Protein AF-A6HDJ1-F1 (afdb_monomer_lite)

Sequence (153 aa):
MDGLVAQCSARLLQQEKEIKSLTAEIDRLKNCSYLEASPSLEQLREENLKLKYRLNILRRSLQAERKRPTKNMININSRLQELFGCAIKAAYPDLENPPLVVTPSQQPKFGDYQCNSAMGISQVMYRFLRLALDSRTFTIPPTNINNSVFWCL

Radius of gyration: 33.87 Å; chains: 1; bounding box: 75×23×98 Å

Structure (mmCIF, N/CA/C/O backbone):
data_AF-A6HDJ1-F1
#
_entry.id   AF-A6HDJ1-F1
#
loop_
_atom_site.group_PDB
_atom_site.id
_atom_site.type_symbol
_atom_site.label_atom_id
_atom_site.label_alt_id
_atom_site.label_comp_id
_atom_site.label_asym_id
_atom_site.label_entity_id
_atom_site.label_seq_id
_atom_site.pdbx_PDB_ins_code
_atom_site.Cartn_x
_atom_site.Cartn_y
_atom_site.Cartn_z
_atom_site.occupancy
_atom_site.B_iso_or_equiv
_atom_site.auth_seq_id
_atom_site.auth_comp_id
_atom_site.auth_asym_id
_atom_site.auth_atom_id
_atom_site.pdbx_PDB_model_num
ATOM 1 N N . MET A 1 1 ? 42.632 -13.813 -71.141 1.00 57.66 1 MET A N 1
ATOM 2 C CA . MET A 1 1 ? 43.068 -13.539 -69.754 1.00 57.66 1 MET A CA 1
ATOM 3 C C . MET A 1 1 ? 42.475 -12.223 -69.246 1.00 57.66 1 MET A C 1
ATOM 5 O O . MET A 1 1 ? 41.905 -12.225 -68.165 1.00 57.66 1 MET A O 1
ATOM 9 N N . ASP A 1 2 ? 42.492 -11.145 -70.034 1.00 65.94 2 ASP A N 1
ATOM 10 C CA . ASP A 1 2 ? 42.146 -9.787 -69.560 1.00 65.94 2 ASP A CA 1
ATOM 11 C C . ASP A 1 2 ? 40.671 -9.558 -69.175 1.00 65.94 2 ASP A C 1
ATOM 13 O O . ASP A 1 2 ? 40.381 -8.832 -68.226 1.00 65.94 2 ASP A O 1
ATOM 17 N N . GLY A 1 3 ? 39.721 -10.228 -69.837 1.00 74.50 3 GLY A N 1
ATOM 18 C CA . GLY A 1 3 ? 38.289 -10.087 -69.522 1.00 74.50 3 GLY A CA 1
ATOM 19 C C . GLY A 1 3 ? 37.882 -10.649 -68.150 1.00 74.50 3 GLY A C 1
ATOM 20 O O . GLY A 1 3 ? 37.033 -10.076 -67.472 1.00 74.50 3 GLY A O 1
ATOM 21 N N . LEU A 1 4 ? 38.527 -11.734 -67.704 1.00 78.50 4 LEU A N 1
ATOM 22 C CA . LEU A 1 4 ? 38.286 -12.335 -66.383 1.00 78.50 4 LEU A CA 1
ATOM 23 C C . LEU A 1 4 ? 38.824 -11.446 -65.256 1.00 78.50 4 LEU A C 1
ATOM 25 O O . LEU A 1 4 ? 38.188 -11.315 -64.211 1.00 78.50 4 LEU A O 1
ATOM 29 N N . VAL A 1 5 ? 39.968 -10.796 -65.485 1.00 82.81 5 VAL A N 1
ATOM 30 C CA . VAL A 1 5 ? 40.573 -9.857 -64.531 1.00 82.81 5 VAL A CA 1
ATOM 31 C C . VAL A 1 5 ? 39.685 -8.622 -64.356 1.00 82.81 5 VAL A C 1
ATOM 33 O O . VAL A 1 5 ? 39.435 -8.212 -63.224 1.00 82.81 5 VAL A O 1
ATOM 36 N N . ALA A 1 6 ? 39.132 -8.086 -65.449 1.00 82.12 6 ALA A N 1
ATOM 37 C CA . ALA A 1 6 ? 38.199 -6.958 -65.412 1.00 82.12 6 ALA A CA 1
ATOM 38 C C . ALA A 1 6 ? 36.865 -7.297 -64.715 1.00 82.12 6 ALA A C 1
ATOM 40 O O . ALA A 1 6 ? 36.308 -6.480 -63.984 1.00 82.12 6 ALA A O 1
ATOM 41 N N . GLN A 1 7 ? 36.350 -8.516 -64.898 1.00 86.94 7 GLN A N 1
ATOM 42 C CA . GLN A 1 7 ? 35.129 -8.956 -64.219 1.00 86.94 7 GLN A CA 1
ATOM 43 C C . GLN A 1 7 ? 35.355 -9.173 -62.713 1.00 86.94 7 GLN A C 1
ATOM 45 O O . GLN A 1 7 ? 34.513 -8.794 -61.895 1.00 86.94 7 GLN A O 1
ATOM 50 N N . CYS A 1 8 ? 36.502 -9.745 -62.334 1.00 87.19 8 CYS A N 1
ATOM 51 C CA . CYS A 1 8 ? 36.891 -9.896 -60.933 1.00 87.19 8 CYS A CA 1
ATOM 52 C C . CYS A 1 8 ? 37.074 -8.542 -60.237 1.00 87.19 8 CYS A C 1
ATOM 54 O O . CYS A 1 8 ? 36.588 -8.379 -59.119 1.00 87.19 8 CYS A O 1
ATOM 56 N N . SER A 1 9 ? 37.712 -7.563 -60.887 1.00 88.75 9 SER A N 1
ATOM 57 C CA . SER A 1 9 ? 37.899 -6.227 -60.307 1.00 88.75 9 SER A CA 1
ATOM 58 C C . SER A 1 9 ? 36.576 -5.476 -60.141 1.00 88.75 9 SER A C 1
ATOM 60 O O . SER A 1 9 ? 36.339 -4.889 -59.088 1.00 88.75 9 SER A O 1
ATOM 62 N N . ALA A 1 10 ? 35.664 -5.568 -61.115 1.00 89.75 10 ALA A N 1
ATOM 63 C CA . ALA A 1 10 ? 34.331 -4.976 -61.008 1.00 89.75 10 ALA A CA 1
ATOM 64 C C . ALA A 1 10 ? 33.520 -5.573 -59.844 1.00 89.75 10 ALA A C 1
ATOM 66 O O . ALA A 1 10 ? 32.862 -4.844 -59.100 1.00 89.75 10 ALA A O 1
ATOM 67 N N . ARG A 1 11 ? 33.599 -6.897 -59.645 1.00 93.06 11 ARG A N 1
ATOM 68 C CA . ARG A 1 11 ? 32.919 -7.573 -58.532 1.00 93.06 11 ARG A CA 1
ATOM 69 C C . ARG A 1 11 ? 33.503 -7.176 -57.175 1.00 93.06 11 ARG A C 1
ATOM 71 O O . ARG A 1 11 ? 32.735 -6.948 -56.247 1.00 93.06 11 ARG A O 1
ATOM 78 N N . LEU A 1 12 ? 34.828 -7.049 -57.075 1.00 93.44 12 LEU A N 1
ATOM 79 C CA . LEU A 1 12 ? 35.500 -6.594 -55.853 1.00 93.44 12 LEU A CA 1
ATOM 80 C C . LEU A 1 12 ? 35.106 -5.158 -55.488 1.00 93.44 12 LEU A C 1
ATOM 82 O O . LEU A 1 12 ? 34.726 -4.908 -54.349 1.00 93.44 12 LEU A O 1
ATOM 86 N N . LEU A 1 13 ? 35.093 -4.241 -56.459 1.00 93.81 13 LEU A N 1
ATOM 87 C CA . LEU A 1 13 ? 34.673 -2.852 -56.232 1.00 93.81 13 LEU A CA 1
ATOM 88 C C . LEU A 1 13 ? 33.218 -2.753 -55.752 1.00 93.81 13 LEU A C 1
ATOM 90 O O . LEU A 1 13 ? 32.895 -1.949 -54.875 1.00 93.81 13 LEU A O 1
ATOM 94 N N . GLN A 1 14 ? 32.333 -3.584 -56.305 1.00 94.12 14 GLN A N 1
ATOM 95 C CA . GLN A 1 14 ? 30.942 -3.644 -55.863 1.00 94.12 14 GLN A CA 1
ATOM 96 C C . GLN A 1 14 ? 30.832 -4.156 -54.420 1.00 94.12 14 GLN A C 1
ATOM 98 O O . GLN A 1 14 ? 30.097 -3.577 -53.620 1.00 94.12 14 GLN A O 1
ATOM 103 N N . GLN A 1 15 ? 31.595 -5.196 -54.075 1.00 94.94 15 GLN A N 1
ATOM 104 C CA . GLN A 1 15 ? 31.632 -5.750 -52.721 1.00 94.94 15 GLN A CA 1
ATOM 105 C C . GLN A 1 15 ? 32.200 -4.752 -51.706 1.00 94.94 15 GLN A C 1
ATOM 107 O O . GLN A 1 15 ? 31.636 -4.605 -50.627 1.00 94.94 15 GLN A O 1
ATOM 112 N N . GLU A 1 16 ? 33.251 -4.002 -52.042 1.00 95.56 16 GLU A N 1
ATOM 113 C CA . GLU A 1 16 ? 33.786 -2.947 -51.169 1.00 95.56 16 GLU A CA 1
ATOM 114 C C . GLU A 1 16 ? 32.752 -1.851 -50.896 1.00 95.56 16 GLU A C 1
ATOM 116 O O . GLU A 1 16 ? 32.609 -1.382 -49.763 1.00 95.56 16 GLU A O 1
ATOM 121 N N . LYS A 1 17 ? 31.986 -1.462 -51.920 1.00 95.75 17 LYS A N 1
ATOM 122 C CA . LYS A 1 17 ? 30.907 -0.481 -51.773 1.00 95.75 17 LYS A CA 1
ATOM 123 C C . LYS A 1 17 ? 29.792 -1.000 -50.866 1.00 95.75 17 LYS A C 1
ATOM 125 O O . LYS A 1 17 ? 29.286 -0.249 -50.032 1.00 95.75 17 LYS A O 1
ATOM 130 N N . GLU A 1 18 ? 29.424 -2.266 -51.014 1.00 95.69 18 GLU A N 1
ATOM 131 C CA . GLU A 1 18 ? 28.396 -2.914 -50.203 1.00 95.69 18 GLU A CA 1
ATOM 132 C C . GLU A 1 18 ? 28.846 -3.070 -48.747 1.00 95.69 18 GLU A C 1
ATOM 134 O O . GLU A 1 18 ? 28.122 -2.659 -47.844 1.00 95.69 18 GLU A O 1
ATOM 139 N N . ILE A 1 19 ? 30.082 -3.518 -48.507 1.00 96.31 19 ILE A N 1
ATOM 140 C CA . ILE A 1 19 ? 30.690 -3.578 -47.168 1.00 96.31 19 ILE A CA 1
ATOM 141 C C . ILE A 1 19 ? 30.704 -2.194 -46.521 1.00 96.31 19 ILE A C 1
ATOM 143 O O . ILE A 1 19 ? 30.347 -2.054 -45.349 1.00 96.31 19 ILE A O 1
ATOM 147 N N . LYS A 1 20 ? 31.066 -1.152 -47.275 1.00 96.69 20 LYS A N 1
ATOM 148 C CA . LYS A 1 20 ? 31.073 0.223 -46.770 1.00 96.69 20 LYS A CA 1
ATOM 149 C C . LYS A 1 20 ? 29.665 0.704 -46.413 1.00 96.69 20 LYS A C 1
ATOM 151 O O . LYS A 1 20 ? 29.492 1.355 -45.385 1.00 96.69 20 LYS A O 1
ATOM 156 N N . SER A 1 21 ? 28.664 0.366 -47.226 1.00 96.31 21 SER A N 1
ATOM 157 C CA . SER A 1 21 ? 27.263 0.706 -46.959 1.00 96.31 21 SER A CA 1
ATOM 158 C C . SER A 1 21 ? 26.718 -0.032 -45.737 1.00 96.31 21 SER A C 1
ATOM 160 O O . SER A 1 21 ? 26.096 0.586 -44.880 1.00 96.31 21 SER A O 1
ATOM 162 N N . LEU A 1 22 ? 26.975 -1.338 -45.63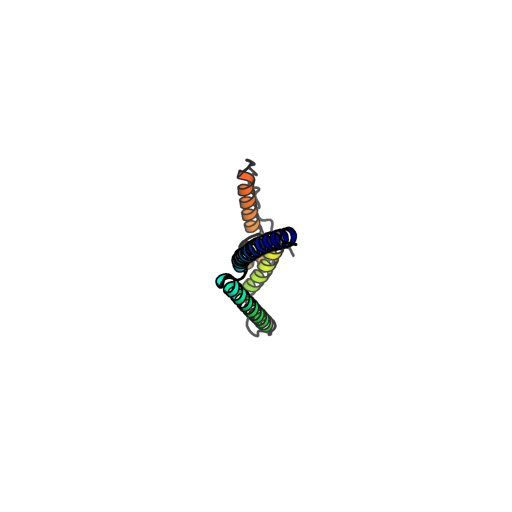8 1.00 95.00 22 LEU A N 1
ATOM 163 C CA . LEU A 1 22 ? 26.517 -2.175 -44.531 1.00 95.00 22 LEU A CA 1
ATOM 164 C C . LEU A 1 22 ? 27.177 -1.769 -43.214 1.00 95.00 22 LEU A C 1
ATOM 166 O O . LEU A 1 22 ? 26.490 -1.640 -42.207 1.00 95.00 22 LEU A O 1
ATOM 170 N N . THR A 1 23 ? 28.482 -1.488 -43.226 1.00 94.62 23 THR A N 1
ATOM 171 C CA . THR A 1 23 ? 29.194 -0.970 -42.046 1.00 94.62 23 THR A CA 1
ATOM 172 C C . THR A 1 23 ? 28.586 0.354 -41.582 1.00 94.62 23 THR A C 1
ATOM 174 O O . THR A 1 23 ? 28.275 0.509 -40.404 1.00 94.62 23 THR A O 1
ATOM 177 N N . ALA A 1 24 ? 28.322 1.279 -42.512 1.00 91.50 24 ALA A N 1
ATOM 178 C CA . ALA A 1 24 ? 27.708 2.563 -42.181 1.00 91.50 24 ALA A CA 1
ATOM 179 C C . ALA A 1 24 ? 26.279 2.424 -41.629 1.00 91.50 24 ALA A C 1
ATOM 181 O O . ALA A 1 24 ? 25.864 3.242 -40.810 1.00 91.50 24 ALA A O 1
ATOM 182 N N . GLU A 1 25 ? 25.518 1.424 -42.074 1.00 89.81 25 GLU A N 1
ATOM 183 C CA . GLU A 1 25 ? 24.169 1.161 -41.567 1.00 89.81 25 GLU A CA 1
ATOM 184 C C . GLU A 1 25 ? 24.199 0.511 -40.179 1.00 89.81 25 GLU A C 1
ATOM 186 O O . GLU A 1 25 ? 23.457 0.919 -39.289 1.00 89.81 25 GLU A O 1
ATOM 191 N N . ILE A 1 26 ? 25.118 -0.433 -39.950 1.00 88.19 26 ILE A N 1
ATOM 192 C CA . ILE A 1 26 ? 25.351 -1.029 -38.629 1.00 88.19 26 ILE A CA 1
ATOM 193 C C . ILE A 1 26 ? 25.716 0.056 -37.613 1.00 88.19 26 ILE A C 1
ATOM 195 O O . ILE A 1 26 ? 25.156 0.066 -36.518 1.00 88.19 26 ILE A O 1
ATOM 199 N N . ASP A 1 27 ? 26.590 0.998 -37.971 1.00 86.19 27 ASP A N 1
ATOM 200 C CA . ASP A 1 27 ? 26.966 2.099 -37.080 1.00 86.19 27 ASP A CA 1
ATOM 201 C C . ASP A 1 27 ? 25.768 3.004 -36.746 1.00 86.19 27 ASP A C 1
ATOM 203 O O . ASP A 1 27 ? 25.574 3.380 -35.587 1.00 86.19 27 ASP A O 1
ATOM 207 N N . ARG A 1 28 ? 24.903 3.310 -37.724 1.00 84.62 28 ARG A N 1
ATOM 208 C CA . ARG A 1 28 ? 23.664 4.077 -37.487 1.00 84.62 28 ARG A CA 1
ATOM 209 C C . ARG A 1 28 ? 22.701 3.338 -36.561 1.00 84.62 28 ARG A C 1
ATOM 211 O O . ARG A 1 28 ? 22.203 3.929 -35.603 1.00 84.62 28 ARG A O 1
ATOM 218 N N . LEU A 1 29 ? 22.458 2.054 -36.819 1.00 82.31 29 LEU A N 1
ATOM 219 C CA . LEU A 1 29 ? 21.541 1.225 -36.033 1.00 82.31 29 LEU A CA 1
ATOM 220 C C . LEU A 1 29 ? 22.054 1.008 -34.607 1.00 82.31 29 LEU A C 1
ATOM 222 O O . LEU A 1 29 ? 21.290 1.130 -33.648 1.00 82.31 29 LEU A O 1
ATOM 226 N N . LYS A 1 30 ? 23.359 0.771 -34.446 1.00 80.75 30 LYS A N 1
ATOM 227 C CA . LYS A 1 30 ? 24.013 0.635 -33.141 1.00 80.75 30 LYS A CA 1
ATOM 228 C C . LYS A 1 30 ? 23.870 1.912 -32.312 1.00 80.75 30 LYS A C 1
ATOM 230 O O . LYS A 1 30 ? 23.527 1.833 -31.134 1.00 80.75 30 LYS A O 1
ATOM 235 N N . ASN A 1 31 ? 24.016 3.081 -32.933 1.00 71.19 31 ASN A N 1
ATOM 236 C CA . ASN A 1 31 ? 23.794 4.364 -32.263 1.00 71.19 31 ASN A CA 1
ATOM 237 C C . ASN A 1 31 ? 22.316 4.607 -31.906 1.00 71.19 31 ASN A C 1
ATOM 239 O O . ASN A 1 31 ? 22.030 5.207 -30.875 1.00 71.19 31 ASN A O 1
ATOM 243 N N . CYS A 1 32 ? 21.367 4.103 -32.699 1.00 62.91 32 CYS A N 1
ATOM 244 C CA . CYS A 1 32 ? 19.937 4.187 -32.386 1.00 62.91 32 CYS A CA 1
ATOM 245 C C . CYS A 1 32 ? 19.546 3.265 -31.210 1.00 62.91 32 CYS A C 1
ATOM 247 O O . CYS A 1 32 ? 18.767 3.652 -30.341 1.00 62.91 32 CYS A O 1
ATOM 249 N N . SER A 1 33 ? 20.162 2.081 -31.114 1.00 59.88 33 SER A N 1
ATOM 250 C CA . SER A 1 33 ? 19.977 1.150 -29.986 1.00 59.88 33 SER A CA 1
ATOM 251 C C . SER A 1 33 ? 20.543 1.663 -28.648 1.00 59.88 33 SER A C 1
ATOM 253 O O . SER A 1 33 ? 20.121 1.217 -27.583 1.00 59.88 33 SER A O 1
ATOM 255 N N . TYR A 1 34 ? 21.437 2.661 -28.676 1.00 55.94 34 TYR A N 1
ATOM 256 C CA . TYR A 1 34 ? 22.006 3.292 -27.477 1.00 55.94 34 TYR A CA 1
ATOM 257 C C . TYR A 1 34 ? 20.985 4.127 -26.675 1.00 55.94 34 TYR A C 1
ATOM 259 O O . TYR A 1 34 ? 21.263 4.527 -25.546 1.00 55.94 34 TYR A O 1
ATOM 267 N N . LEU A 1 35 ? 19.766 4.338 -27.186 1.00 55.03 35 LEU A N 1
ATOM 268 C CA . LEU A 1 35 ? 18.676 4.953 -26.416 1.00 55.03 35 LEU A CA 1
ATOM 269 C C . LEU A 1 35 ? 18.328 4.165 -25.131 1.00 55.03 35 LEU A C 1
ATOM 271 O O . LEU A 1 35 ? 17.924 4.779 -24.141 1.00 55.03 35 LEU A O 1
ATOM 275 N N . GLU A 1 36 ? 18.576 2.847 -25.081 1.00 54.78 36 GLU A N 1
ATOM 276 C CA . GLU A 1 36 ? 18.435 2.026 -23.859 1.00 54.78 36 GLU A CA 1
ATOM 277 C C . GLU A 1 36 ? 19.589 2.178 -22.847 1.00 54.78 36 GLU A C 1
ATOM 279 O O . GLU A 1 36 ? 19.482 1.721 -21.704 1.00 54.78 36 GLU A O 1
ATOM 284 N N . ALA A 1 37 ? 20.676 2.837 -23.247 1.00 56.56 37 ALA A N 1
ATOM 285 C CA . ALA A 1 37 ? 21.854 3.127 -22.433 1.00 56.56 37 ALA A CA 1
ATOM 286 C C . ALA A 1 37 ? 22.107 4.639 -22.330 1.00 56.56 37 ALA A C 1
ATOM 288 O O . ALA A 1 37 ? 23.234 5.074 -22.097 1.00 56.56 37 ALA A O 1
ATOM 289 N N . SER A 1 38 ? 21.063 5.463 -22.502 1.00 66.50 38 SER A N 1
ATOM 290 C CA . SER A 1 38 ? 21.196 6.886 -22.202 1.00 66.50 38 SER A CA 1
ATOM 291 C C . SER A 1 38 ? 21.604 7.044 -20.726 1.00 66.50 38 SER A C 1
ATOM 293 O O . SER A 1 38 ? 21.008 6.391 -19.860 1.00 66.50 38 SER A O 1
ATOM 295 N N . PRO A 1 39 ? 22.587 7.907 -20.401 1.00 71.62 39 PRO A N 1
ATOM 296 C CA . PRO A 1 39 ? 23.067 8.088 -19.028 1.00 71.62 39 PRO A CA 1
ATOM 297 C C . PRO A 1 39 ? 21.946 8.370 -18.017 1.00 71.62 39 PRO A C 1
ATOM 299 O O . PRO A 1 39 ? 22.029 7.973 -16.860 1.00 71.62 39 PRO A O 1
ATOM 302 N N . SER A 1 40 ? 20.856 9.001 -18.463 1.00 81.81 40 SER A N 1
ATOM 303 C CA . SER A 1 40 ? 19.667 9.256 -17.646 1.00 81.81 40 SER A CA 1
ATOM 304 C C . SER A 1 40 ? 18.911 7.976 -17.261 1.00 81.81 40 SER A C 1
ATOM 306 O O . SER A 1 40 ? 18.480 7.841 -16.115 1.00 81.81 40 SER A O 1
ATOM 308 N N . LEU A 1 41 ? 18.775 7.008 -18.174 1.00 82.19 41 LEU A N 1
ATOM 309 C CA . LEU A 1 41 ? 18.105 5.738 -17.886 1.00 82.19 41 LEU A CA 1
ATOM 310 C C . LEU A 1 41 ? 18.947 4.855 -16.958 1.00 82.19 41 LEU A C 1
ATOM 312 O O . LEU A 1 41 ? 18.401 4.211 -16.062 1.00 82.19 41 LEU A O 1
ATOM 316 N N . GLU A 1 42 ? 20.267 4.843 -17.140 1.00 84.88 42 GLU A N 1
ATOM 317 C CA . GLU A 1 42 ? 21.183 4.120 -16.255 1.00 84.88 42 GLU A CA 1
ATOM 318 C C . GLU A 1 42 ? 21.174 4.707 -14.837 1.00 84.88 42 GLU A C 1
ATOM 320 O O . GLU A 1 42 ? 20.990 3.965 -13.871 1.00 84.88 42 GLU A O 1
ATOM 325 N N . GLN A 1 43 ? 21.215 6.039 -14.712 1.00 91.00 43 GLN A N 1
ATOM 326 C CA . GLN A 1 43 ? 21.037 6.737 -13.434 1.00 91.00 43 GLN A CA 1
ATOM 327 C C . GLN A 1 43 ? 19.702 6.385 -12.767 1.00 91.00 43 GLN A C 1
ATOM 329 O O . GLN A 1 43 ? 19.669 6.047 -11.585 1.00 91.00 43 GLN A O 1
ATOM 334 N N . LEU A 1 44 ? 18.592 6.405 -13.514 1.00 90.31 44 LEU A N 1
ATOM 335 C CA . LEU A 1 44 ? 17.276 6.034 -12.984 1.00 90.31 44 LEU A CA 1
ATOM 336 C C . LEU A 1 44 ? 17.227 4.571 -12.522 1.00 90.31 44 LEU A C 1
ATOM 338 O O . LEU A 1 44 ? 16.611 4.271 -11.496 1.00 90.31 44 LEU A O 1
ATOM 342 N N . ARG A 1 45 ? 17.878 3.652 -13.245 1.00 89.88 45 ARG A N 1
ATOM 343 C CA . ARG A 1 45 ? 17.989 2.237 -12.853 1.00 89.88 45 ARG A CA 1
ATOM 344 C C . ARG A 1 45 ? 18.797 2.076 -11.567 1.00 89.88 45 ARG A C 1
ATOM 346 O O . ARG A 1 45 ? 18.366 1.344 -10.673 1.00 89.88 45 ARG A O 1
ATOM 353 N N . GLU A 1 46 ? 19.920 2.777 -11.451 1.00 94.50 46 GLU A N 1
ATOM 354 C CA . GLU A 1 46 ? 20.764 2.758 -10.257 1.00 94.50 46 GLU A CA 1
ATOM 355 C C . GLU A 1 46 ? 20.029 3.337 -9.039 1.00 94.50 46 GLU A C 1
ATOM 357 O O . GLU A 1 46 ? 20.006 2.724 -7.968 1.00 94.50 46 GLU A O 1
ATOM 362 N N . GLU A 1 47 ? 19.339 4.468 -9.203 1.00 95.50 47 GLU A N 1
ATOM 363 C CA . GLU A 1 47 ? 18.504 5.056 -8.153 1.00 95.50 47 GLU A CA 1
ATOM 364 C C . GLU A 1 47 ? 17.365 4.116 -7.744 1.00 95.50 47 GLU A C 1
ATOM 366 O O . GLU A 1 47 ? 17.108 3.926 -6.554 1.00 95.50 47 GLU A O 1
ATOM 371 N N . ASN A 1 48 ? 16.720 3.435 -8.693 1.00 96.12 48 ASN A N 1
ATOM 372 C CA . ASN A 1 48 ? 15.680 2.457 -8.376 1.00 96.12 48 ASN A CA 1
ATOM 373 C C . ASN A 1 48 ? 16.228 1.286 -7.539 1.00 96.12 48 ASN A C 1
ATOM 375 O O . ASN A 1 48 ? 15.578 0.856 -6.581 1.00 96.12 48 ASN A O 1
ATOM 379 N N . LEU A 1 49 ? 17.434 0.798 -7.856 1.00 96.56 49 LEU A N 1
ATOM 380 C CA . LEU A 1 49 ? 18.131 -0.224 -7.069 1.00 96.56 49 LEU A CA 1
ATOM 381 C C . LEU A 1 49 ? 18.443 0.274 -5.651 1.00 96.56 49 LEU A C 1
ATOM 383 O O . LEU A 1 49 ? 18.114 -0.412 -4.677 1.00 96.56 49 LEU A O 1
ATOM 387 N N . LYS A 1 50 ? 18.995 1.487 -5.516 1.00 97.50 50 LYS A N 1
ATOM 388 C CA . LYS A 1 50 ? 19.281 2.118 -4.215 1.00 97.50 50 LYS A CA 1
ATOM 389 C C . LYS A 1 50 ? 18.015 2.278 -3.374 1.00 97.50 50 LYS A C 1
ATOM 391 O O . LYS A 1 50 ? 18.008 1.928 -2.191 1.00 97.50 50 LYS A O 1
ATOM 396 N N . LEU A 1 51 ? 16.932 2.773 -3.969 1.00 98.12 51 LEU A N 1
ATOM 397 C CA . LEU A 1 51 ? 15.650 2.975 -3.293 1.00 98.12 51 LEU A CA 1
ATOM 398 C C . LEU A 1 51 ? 15.034 1.649 -2.841 1.00 98.12 51 LEU A C 1
ATOM 400 O O . LEU A 1 51 ? 14.625 1.531 -1.685 1.00 98.12 51 LEU A O 1
ATOM 404 N N . LYS A 1 52 ? 15.023 0.627 -3.706 1.00 97.19 52 LYS A N 1
ATOM 405 C CA . LYS A 1 52 ? 14.552 -0.723 -3.353 1.00 97.19 52 LYS A CA 1
ATOM 406 C C . LYS A 1 52 ? 15.341 -1.312 -2.188 1.00 97.19 52 LYS A C 1
ATOM 408 O O . LYS A 1 52 ? 14.739 -1.876 -1.272 1.00 97.19 52 LYS A O 1
ATOM 413 N N . TYR A 1 53 ? 16.664 -1.147 -2.188 1.00 97.88 53 TYR A N 1
ATOM 414 C CA . TYR A 1 53 ? 17.516 -1.593 -1.089 1.00 97.88 53 TYR A CA 1
ATOM 415 C C . TYR A 1 53 ? 17.174 -0.875 0.224 1.00 97.88 53 TYR A C 1
ATOM 417 O O . TYR A 1 53 ? 16.883 -1.531 1.226 1.00 97.88 53 TYR A O 1
ATOM 425 N N . ARG A 1 54 ? 17.116 0.466 0.217 1.00 97.69 54 ARG A N 1
ATOM 426 C CA . ARG A 1 54 ? 16.744 1.269 1.399 1.00 97.69 54 ARG A CA 1
ATOM 427 C C . ARG A 1 54 ? 15.380 0.863 1.950 1.00 97.69 54 ARG A C 1
ATOM 429 O O . ARG A 1 54 ? 15.234 0.658 3.152 1.00 97.69 54 ARG A O 1
ATOM 436 N N . LEU A 1 55 ? 14.397 0.689 1.071 1.00 97.12 55 LEU A N 1
ATOM 437 C CA . LEU A 1 55 ? 13.050 0.266 1.438 1.00 97.12 55 LEU A CA 1
ATOM 438 C C . LEU A 1 55 ? 13.043 -1.122 2.094 1.00 97.12 55 LEU A C 1
ATOM 440 O O . LEU A 1 55 ? 12.314 -1.3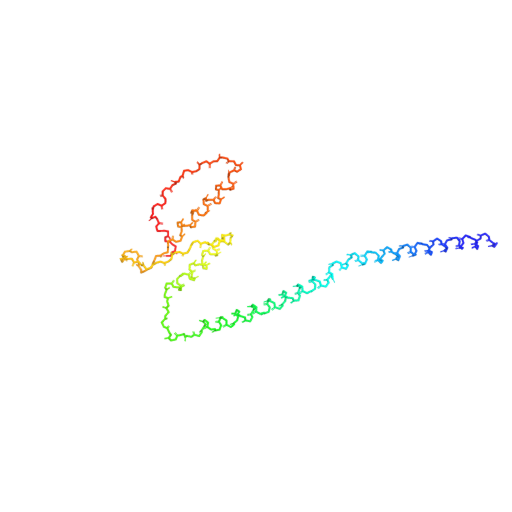38 3.062 1.00 97.12 55 LEU A O 1
ATOM 444 N N . ASN A 1 56 ? 13.872 -2.052 1.615 1.00 96.88 56 ASN A N 1
ATOM 445 C CA . ASN A 1 56 ? 14.020 -3.372 2.224 1.00 96.88 56 ASN A CA 1
ATOM 446 C C . ASN A 1 56 ? 14.584 -3.281 3.651 1.00 96.88 56 ASN A C 1
ATOM 448 O O . ASN A 1 56 ? 14.002 -3.852 4.575 1.00 96.88 56 ASN A O 1
ATOM 452 N N . ILE A 1 57 ? 15.658 -2.508 3.844 1.00 97.62 57 ILE A N 1
ATOM 453 C CA . ILE A 1 57 ? 16.263 -2.284 5.165 1.00 97.62 57 ILE A CA 1
ATOM 454 C C . ILE A 1 57 ? 15.255 -1.646 6.124 1.00 97.62 57 ILE A C 1
ATOM 456 O O . ILE A 1 57 ? 15.056 -2.158 7.222 1.00 97.62 57 ILE A O 1
ATOM 460 N N . LEU A 1 58 ? 14.554 -0.593 5.695 1.00 97.38 58 LEU A N 1
ATOM 461 C CA . LEU A 1 58 ? 13.538 0.070 6.515 1.00 97.38 58 LEU A CA 1
ATOM 462 C C . LEU A 1 58 ? 12.410 -0.884 6.916 1.00 97.38 58 LEU A C 1
ATOM 464 O O . LEU A 1 58 ? 12.010 -0.904 8.078 1.00 97.38 58 LEU A O 1
ATOM 468 N N . ARG A 1 59 ? 11.925 -1.719 5.987 1.00 95.06 59 ARG A N 1
ATOM 469 C CA . ARG A 1 59 ? 10.908 -2.735 6.296 1.00 95.06 59 ARG A CA 1
ATOM 470 C C . ARG A 1 59 ? 11.404 -3.746 7.326 1.00 95.06 59 ARG A C 1
ATOM 472 O O . ARG A 1 59 ? 10.660 -4.060 8.254 1.00 95.06 59 ARG A O 1
ATOM 479 N N . ARG A 1 60 ? 12.643 -4.231 7.193 1.00 94.81 60 ARG A N 1
ATOM 480 C CA . ARG A 1 60 ? 13.255 -5.161 8.158 1.00 94.81 60 ARG A CA 1
ATOM 481 C C . ARG A 1 60 ? 13.379 -4.525 9.542 1.00 94.81 60 ARG A C 1
ATOM 483 O O . ARG A 1 60 ? 12.938 -5.130 10.517 1.00 94.81 60 ARG A O 1
ATOM 490 N N . SER A 1 61 ? 13.897 -3.301 9.627 1.00 95.00 61 SER A N 1
ATOM 491 C CA . SER A 1 61 ? 14.031 -2.566 10.891 1.00 95.00 61 SER A CA 1
ATOM 492 C C . SER A 1 61 ? 12.677 -2.291 11.544 1.00 95.00 61 SER A C 1
ATOM 494 O O . SER A 1 61 ? 12.510 -2.534 12.735 1.00 95.00 61 SER A O 1
ATOM 496 N N . LEU A 1 62 ? 11.677 -1.865 10.764 1.00 92.12 62 LEU A N 1
ATOM 497 C CA . LEU A 1 62 ? 10.321 -1.630 11.263 1.00 92.12 62 LEU A CA 1
ATOM 498 C C . LEU A 1 62 ? 9.681 -2.915 11.802 1.00 92.12 62 LEU A C 1
ATOM 500 O O . LEU A 1 62 ? 9.025 -2.892 12.841 1.00 92.12 62 LEU A O 1
ATOM 504 N N . GLN A 1 63 ? 9.863 -4.042 11.110 1.00 90.62 63 GLN A N 1
ATOM 505 C CA . GLN A 1 63 ? 9.349 -5.329 11.573 1.00 90.62 63 GLN A CA 1
ATOM 506 C C . GLN A 1 63 ? 10.051 -5.788 12.857 1.00 90.62 63 GLN A C 1
ATOM 508 O O . GLN A 1 63 ? 9.386 -6.311 13.750 1.00 90.62 63 GLN A O 1
ATOM 513 N N . ALA A 1 64 ? 11.367 -5.586 12.961 1.00 90.62 64 ALA A N 1
ATOM 514 C CA . ALA A 1 64 ? 12.123 -5.886 14.172 1.00 90.62 64 ALA A CA 1
ATOM 515 C C . ALA A 1 64 ? 11.630 -5.045 15.360 1.00 90.62 64 ALA A C 1
ATOM 517 O O . ALA A 1 64 ? 11.393 -5.599 16.429 1.00 90.62 64 ALA A O 1
ATOM 518 N N . GLU A 1 65 ? 11.392 -3.747 15.154 1.00 87.50 65 GLU A N 1
ATOM 519 C CA . GLU A 1 65 ? 10.889 -2.855 16.202 1.00 87.50 65 GLU A CA 1
ATOM 520 C C . GLU A 1 65 ? 9.456 -3.210 16.620 1.00 87.50 65 GLU A C 1
ATOM 522 O O . GLU A 1 65 ? 9.163 -3.305 17.805 1.00 87.50 65 GLU A O 1
ATOM 527 N N . ARG A 1 66 ? 8.567 -3.518 15.666 1.00 83.50 66 ARG A N 1
ATOM 528 C CA . ARG A 1 66 ? 7.186 -3.947 15.961 1.00 83.50 66 ARG A CA 1
ATOM 529 C C . ARG A 1 66 ? 7.100 -5.277 16.716 1.00 83.50 66 ARG A C 1
ATOM 531 O O . ARG A 1 66 ? 6.117 -5.500 17.413 1.00 83.50 66 ARG A O 1
ATOM 538 N N . LYS A 1 67 ? 8.087 -6.167 16.560 1.00 83.75 67 LYS A N 1
ATOM 539 C CA . LYS A 1 67 ? 8.165 -7.442 17.296 1.00 83.75 67 LYS A CA 1
ATOM 540 C C . LYS A 1 67 ? 8.714 -7.278 18.712 1.00 83.75 67 LYS A C 1
ATOM 542 O O . LYS A 1 67 ? 8.567 -8.200 19.514 1.00 83.75 67 LYS A O 1
ATOM 547 N N . ARG A 1 68 ? 9.363 -6.153 19.031 1.00 83.69 68 ARG A N 1
ATOM 548 C CA . ARG A 1 68 ? 9.839 -5.897 20.390 1.00 83.69 68 ARG A CA 1
ATOM 549 C C . ARG A 1 68 ? 8.632 -5.631 21.294 1.00 83.69 68 ARG A C 1
ATOM 551 O O . ARG A 1 68 ? 7.810 -4.777 20.964 1.00 83.69 68 ARG A O 1
ATOM 558 N N . PRO A 1 69 ? 8.505 -6.331 22.431 1.00 73.12 69 PRO A N 1
ATOM 559 C CA . PRO A 1 69 ? 7.441 -6.052 23.380 1.00 73.12 69 PRO A CA 1
ATOM 560 C C . PRO A 1 69 ? 7.650 -4.655 23.972 1.00 73.12 69 PRO A C 1
ATOM 562 O O . PRO A 1 69 ? 8.611 -4.403 24.698 1.00 73.12 69 PRO A O 1
ATOM 565 N N . THR A 1 70 ? 6.756 -3.725 23.642 1.00 70.88 70 THR A N 1
ATOM 566 C CA . THR A 1 70 ? 6.778 -2.369 24.191 1.00 70.88 70 THR A CA 1
ATOM 567 C C . THR A 1 70 ? 6.113 -2.370 25.563 1.00 70.88 70 THR A C 1
ATOM 569 O O . THR A 1 70 ? 4.948 -2.741 25.675 1.00 70.88 70 THR A O 1
ATOM 572 N N . LYS A 1 71 ? 6.810 -1.895 26.603 1.00 76.56 71 LYS A N 1
ATOM 573 C CA . LYS A 1 71 ? 6.218 -1.654 27.938 1.00 76.56 71 LYS A CA 1
ATOM 574 C C . LYS A 1 71 ? 5.314 -0.411 27.988 1.00 76.56 71 LYS A C 1
ATOM 576 O O . LYS A 1 71 ? 4.804 -0.062 29.047 1.00 76.56 71 LYS A O 1
ATOM 581 N N . ASN A 1 72 ? 5.135 0.271 26.860 1.00 78.81 72 ASN A N 1
ATOM 582 C CA . ASN A 1 72 ? 4.420 1.535 26.780 1.00 78.81 72 ASN A CA 1
ATOM 583 C C . ASN A 1 72 ? 2.939 1.288 26.479 1.00 78.81 72 ASN A C 1
ATOM 585 O O . ASN A 1 72 ? 2.589 0.366 25.741 1.00 78.81 72 ASN A O 1
ATOM 589 N N . MET A 1 73 ? 2.076 2.148 27.021 1.00 83.56 73 MET A N 1
ATOM 590 C CA . MET A 1 73 ? 0.643 2.119 26.741 1.00 83.56 73 MET A CA 1
ATOM 591 C C . MET A 1 73 ? 0.388 2.360 25.246 1.00 83.56 73 MET A C 1
ATOM 593 O O . MET A 1 73 ? 0.923 3.298 24.655 1.00 83.56 73 MET A O 1
ATOM 597 N N . ILE A 1 74 ? -0.419 1.498 24.631 1.00 85.12 74 ILE A N 1
ATOM 598 C CA . ILE A 1 74 ? -0.717 1.540 23.198 1.00 85.12 74 ILE A CA 1
ATOM 599 C C . ILE A 1 74 ? -2.004 2.335 22.982 1.00 85.12 74 ILE A C 1
ATOM 601 O O . ILE A 1 74 ? -3.001 2.109 23.664 1.00 85.12 74 ILE A O 1
ATOM 605 N N . ASN A 1 75 ? -2.017 3.225 21.987 1.00 90.50 75 ASN A N 1
ATOM 606 C CA . ASN A 1 75 ? -3.264 3.818 21.516 1.00 90.50 75 ASN A CA 1
ATOM 607 C C . ASN A 1 75 ? -4.059 2.764 20.724 1.00 90.50 75 ASN A C 1
ATOM 609 O O . ASN A 1 75 ? -3.748 2.469 19.567 1.00 90.50 75 ASN A O 1
ATOM 613 N N . ILE A 1 76 ? -5.069 2.176 21.370 1.00 91.94 76 ILE A N 1
ATOM 614 C CA . ILE A 1 76 ? -5.911 1.119 20.792 1.00 91.94 76 ILE A CA 1
ATOM 615 C C . ILE A 1 76 ? -6.615 1.620 19.528 1.00 91.94 76 ILE A C 1
ATOM 617 O O . ILE A 1 76 ? -6.647 0.906 18.528 1.00 91.94 76 ILE A O 1
ATOM 621 N N . ASN A 1 77 ? -7.110 2.862 19.531 1.00 92.69 77 ASN A N 1
ATOM 622 C CA . ASN A 1 77 ? -7.782 3.438 18.370 1.00 92.69 77 ASN A CA 1
ATOM 623 C C . ASN A 1 77 ? -6.843 3.488 17.153 1.00 92.69 77 ASN A C 1
ATOM 625 O O . ASN A 1 77 ? -7.219 3.030 16.077 1.00 92.69 77 ASN A O 1
ATOM 629 N N . SER A 1 78 ? -5.594 3.929 17.338 1.00 91.88 78 SER A N 1
ATOM 630 C CA . SER A 1 78 ? -4.590 3.929 16.265 1.00 91.88 78 SER A CA 1
ATOM 631 C C . SER A 1 78 ? -4.299 2.522 15.735 1.00 91.88 78 SER A C 1
ATOM 633 O O . SER A 1 78 ? -4.162 2.341 14.529 1.00 91.88 78 SER A O 1
ATOM 635 N N . ARG A 1 79 ? -4.244 1.503 16.604 1.00 92.00 79 ARG A N 1
ATOM 636 C CA . ARG A 1 79 ? -4.047 0.108 16.165 1.00 92.00 79 ARG A CA 1
ATOM 637 C C . ARG A 1 79 ? -5.227 -0.441 15.383 1.00 92.00 79 ARG A C 1
ATOM 639 O O . ARG A 1 79 ? -5.024 -1.127 14.385 1.00 92.00 79 ARG A O 1
ATOM 646 N N . LEU A 1 80 ? -6.444 -0.121 15.804 1.00 94.06 80 LEU A N 1
ATOM 647 C CA . LEU A 1 80 ? -7.644 -0.500 15.070 1.00 94.06 80 LEU A CA 1
ATOM 648 C C . LEU A 1 80 ? -7.699 0.196 13.705 1.00 94.06 80 LEU A C 1
ATOM 650 O O . LEU A 1 80 ? -8.013 -0.455 12.715 1.00 94.06 80 LEU A O 1
ATOM 654 N N . GLN A 1 81 ? -7.321 1.476 13.621 1.00 94.31 81 GLN A N 1
ATOM 655 C CA . GLN A 1 81 ? -7.183 2.177 12.340 1.00 94.31 81 GLN A CA 1
ATOM 656 C C . GLN A 1 81 ? -6.158 1.491 11.426 1.00 94.31 81 GLN A C 1
ATOM 658 O O . GLN A 1 81 ? -6.470 1.215 10.271 1.00 94.31 81 GLN A O 1
ATOM 663 N N . GLU A 1 82 ? -4.967 1.147 11.928 1.00 93.12 82 GLU A N 1
ATOM 664 C CA . GLU A 1 82 ? -3.977 0.399 11.139 1.00 93.12 82 GLU A CA 1
ATOM 665 C C . GLU A 1 82 ? -4.554 -0.928 10.614 1.00 93.12 82 GLU A C 1
ATOM 667 O O . GLU A 1 82 ? -4.400 -1.242 9.431 1.00 93.12 82 GLU A O 1
ATOM 672 N N . LEU A 1 83 ? -5.244 -1.687 11.473 1.00 93.38 83 LEU A N 1
ATOM 673 C CA . LEU A 1 83 ? -5.823 -2.988 11.135 1.00 93.38 83 LEU A CA 1
ATOM 674 C C . LEU A 1 83 ? -6.913 -2.868 10.060 1.00 93.38 83 LEU A C 1
ATOM 676 O O . LEU A 1 83 ? -6.830 -3.521 9.018 1.00 93.38 83 LEU A O 1
ATOM 680 N N . PHE A 1 84 ? -7.908 -2.007 10.285 1.00 94.38 84 PHE A N 1
ATOM 681 C CA . PHE A 1 84 ? -8.995 -1.789 9.332 1.00 94.38 84 PHE A CA 1
ATOM 682 C C . PHE A 1 84 ? -8.494 -1.155 8.035 1.00 94.38 84 PHE A C 1
ATOM 684 O O . PHE A 1 84 ? -8.940 -1.551 6.964 1.00 94.38 84 PHE A O 1
ATOM 691 N N . GLY A 1 85 ? -7.524 -0.239 8.094 1.00 93.44 85 GLY A N 1
ATOM 692 C CA . GLY A 1 85 ? -6.895 0.330 6.904 1.00 93.44 85 GLY A CA 1
ATOM 693 C C . GLY A 1 85 ? -6.220 -0.736 6.038 1.00 93.44 85 GLY A C 1
ATOM 694 O O . GLY A 1 85 ? -6.381 -0.729 4.817 1.00 93.44 85 GLY A O 1
ATOM 695 N N . CYS A 1 86 ? -5.528 -1.703 6.655 1.00 92.06 86 CYS A N 1
ATOM 696 C CA . CYS A 1 86 ? -4.963 -2.846 5.933 1.00 92.06 86 CYS A CA 1
ATOM 697 C C . CYS A 1 86 ? -6.055 -3.725 5.309 1.00 92.06 86 CYS A C 1
ATOM 699 O O . CYS A 1 86 ? -5.939 -4.090 4.141 1.00 92.06 86 CYS A O 1
ATOM 701 N N . ALA A 1 87 ? -7.115 -4.037 6.060 1.00 93.06 87 ALA A N 1
ATOM 702 C CA . ALA A 1 87 ? -8.220 -4.864 5.576 1.00 93.06 87 ALA A CA 1
ATOM 703 C C . ALA A 1 87 ? -8.972 -4.207 4.406 1.00 93.06 87 ALA A C 1
ATOM 705 O O . ALA A 1 87 ? -9.227 -4.855 3.394 1.00 93.06 87 ALA A O 1
ATOM 706 N N . ILE A 1 88 ? -9.263 -2.906 4.501 1.00 92.56 88 ILE A N 1
ATOM 707 C CA . ILE A 1 88 ? -9.933 -2.144 3.440 1.00 92.56 88 ILE A CA 1
ATOM 708 C C . ILE A 1 88 ? -9.058 -2.094 2.188 1.00 92.56 88 ILE A C 1
ATOM 710 O O . ILE A 1 88 ? -9.554 -2.363 1.099 1.00 92.56 88 ILE A O 1
ATOM 714 N N . LYS A 1 89 ? -7.757 -1.810 2.328 1.00 92.50 89 LYS A N 1
ATOM 715 C CA . LYS A 1 89 ? -6.826 -1.795 1.190 1.00 92.50 89 LYS A CA 1
ATOM 716 C C . LYS A 1 89 ? -6.691 -3.168 0.524 1.00 92.50 89 LYS A C 1
ATOM 718 O O . LYS A 1 89 ? -6.486 -3.237 -0.681 1.00 92.50 89 LYS A O 1
ATOM 723 N N . ALA A 1 90 ? -6.794 -4.252 1.292 1.00 91.12 90 ALA A N 1
ATOM 724 C CA . ALA A 1 90 ? -6.801 -5.605 0.746 1.00 91.12 90 ALA A CA 1
ATOM 725 C C . ALA A 1 90 ? -8.112 -5.930 0.006 1.00 91.12 90 ALA A C 1
ATOM 727 O O . ALA A 1 90 ? -8.073 -6.596 -1.023 1.00 91.12 90 ALA A O 1
ATOM 728 N N . ALA A 1 91 ? -9.253 -5.450 0.510 1.00 90.75 91 ALA A N 1
ATOM 729 C CA . ALA A 1 91 ? -10.562 -5.659 -0.110 1.00 90.75 91 ALA A CA 1
ATOM 730 C C . ALA A 1 91 ? -10.788 -4.787 -1.360 1.00 90.75 91 ALA A C 1
ATOM 732 O O . ALA A 1 91 ? -11.428 -5.230 -2.308 1.00 90.75 91 ALA A O 1
ATOM 733 N N . TYR A 1 92 ? -10.251 -3.564 -1.368 1.00 88.62 92 TYR A N 1
ATOM 734 C CA . TYR A 1 92 ? -10.408 -2.575 -2.437 1.00 88.62 92 TYR A CA 1
ATOM 735 C C . TYR A 1 92 ? -9.037 -1.992 -2.831 1.00 88.62 92 TYR A C 1
ATOM 737 O O . TYR A 1 92 ? -8.722 -0.858 -2.460 1.00 88.62 92 TYR A O 1
ATOM 745 N N . PRO A 1 93 ? -8.189 -2.748 -3.553 1.00 90.62 93 PRO A N 1
ATOM 746 C CA . PRO A 1 93 ? -6.818 -2.332 -3.868 1.00 90.62 93 PRO A CA 1
ATOM 747 C C . PRO A 1 93 ? -6.740 -1.093 -4.769 1.00 90.62 93 PRO A C 1
ATOM 749 O O . PRO A 1 93 ? -5.792 -0.318 -4.643 1.00 90.62 93 PRO A O 1
ATOM 752 N N . ASP A 1 94 ? -7.742 -0.891 -5.626 1.00 88.06 94 ASP A N 1
ATOM 753 C CA . ASP A 1 94 ? -7.813 0.231 -6.572 1.00 88.06 94 ASP A CA 1
ATOM 754 C C . ASP A 1 94 ? -8.424 1.499 -5.955 1.00 88.06 94 ASP A C 1
ATOM 756 O O . ASP A 1 94 ? -8.444 2.561 -6.577 1.00 88.06 94 ASP A O 1
ATOM 760 N N . LEU A 1 95 ? -8.944 1.405 -4.726 1.00 86.62 95 LEU A N 1
ATOM 761 C CA . LEU A 1 95 ? -9.525 2.542 -4.030 1.00 86.62 95 LEU A CA 1
ATOM 762 C C . LEU A 1 95 ? -8.419 3.376 -3.384 1.00 86.62 95 LEU A C 1
ATOM 764 O O . LEU A 1 95 ? -7.849 3.012 -2.353 1.00 86.62 95 LEU A O 1
ATOM 768 N N . GLU A 1 96 ? -8.135 4.526 -3.985 1.00 85.88 96 GLU A N 1
ATOM 769 C CA . GLU A 1 96 ? -7.183 5.486 -3.442 1.00 85.88 96 GLU A CA 1
ATOM 770 C C . GLU A 1 96 ? -7.749 6.186 -2.197 1.00 85.88 96 GLU A C 1
ATOM 772 O O . GLU A 1 96 ? -8.859 6.715 -2.214 1.00 85.88 96 GLU A O 1
ATOM 777 N N . ASN A 1 97 ? -6.963 6.204 -1.115 1.00 85.50 97 ASN A N 1
ATOM 778 C CA . ASN A 1 97 ? -7.266 6.893 0.148 1.00 85.50 97 ASN A CA 1
ATOM 779 C C . ASN A 1 97 ? -8.703 6.658 0.675 1.00 85.50 97 ASN A C 1
ATOM 781 O O . ASN A 1 97 ? -9.466 7.617 0.836 1.00 85.50 97 ASN A O 1
ATOM 785 N N . PRO A 1 98 ? -9.092 5.399 0.965 1.00 88.38 98 PRO A N 1
ATOM 786 C CA . PRO A 1 98 ? -10.432 5.093 1.449 1.00 88.38 98 PRO A CA 1
ATOM 787 C C . PRO A 1 98 ? -10.717 5.781 2.795 1.00 88.38 98 PRO A C 1
ATOM 789 O O . PRO A 1 98 ? -9.831 5.824 3.656 1.00 88.38 98 PRO A O 1
ATOM 792 N N . PRO A 1 99 ? -11.955 6.261 3.029 1.00 90.44 99 PRO A N 1
ATOM 793 C CA . PRO A 1 99 ? -12.361 6.768 4.334 1.00 90.44 99 PRO A CA 1
ATOM 794 C C . PRO A 1 99 ? -12.144 5.709 5.418 1.00 90.44 99 PRO A C 1
ATOM 796 O O . PRO A 1 99 ? -12.624 4.584 5.289 1.00 90.44 99 PRO A O 1
ATOM 799 N N . LEU A 1 100 ? -11.445 6.082 6.489 1.00 93.25 100 LEU A N 1
ATOM 800 C CA . LEU A 1 100 ? -11.155 5.215 7.627 1.00 93.25 100 LEU A CA 1
ATOM 801 C C . LEU A 1 100 ? -11.585 5.915 8.914 1.00 93.25 100 LEU A C 1
ATOM 803 O O . LEU A 1 100 ? -10.902 6.810 9.408 1.00 93.25 100 LEU A O 1
ATOM 807 N N . VAL A 1 101 ? -12.733 5.509 9.449 1.00 93.00 101 VAL A N 1
ATOM 808 C CA . VAL A 1 101 ? -13.336 6.132 10.630 1.00 93.00 101 VAL A CA 1
ATOM 809 C C . VAL A 1 101 ? -13.509 5.076 11.706 1.00 93.00 101 VAL A C 1
ATOM 811 O O . VAL A 1 101 ? -14.429 4.266 11.638 1.00 93.00 101 VAL A O 1
ATOM 814 N N . VAL A 1 102 ? -12.624 5.093 12.703 1.00 93.31 102 VAL A N 1
ATOM 815 C CA . VAL A 1 102 ? -12.722 4.239 13.891 1.00 93.31 102 VAL A CA 1
ATOM 816 C C . VAL A 1 102 ? -12.924 5.120 15.113 1.00 93.31 102 VAL A C 1
ATOM 818 O O . VAL A 1 102 ? -12.070 5.946 15.434 1.00 93.31 102 VAL A O 1
ATOM 821 N N . THR A 1 103 ? -14.029 4.929 15.822 1.00 92.50 103 THR A N 1
ATOM 822 C CA . THR A 1 103 ? -14.388 5.725 17.002 1.00 92.50 103 THR A CA 1
ATOM 823 C C . THR A 1 103 ? -14.687 4.823 18.195 1.00 92.50 103 THR A C 1
ATOM 825 O O . THR A 1 103 ? -15.287 3.764 18.001 1.00 92.50 103 THR A O 1
ATOM 828 N N . PRO A 1 104 ? -14.319 5.217 19.428 1.00 91.62 104 PRO A N 1
ATOM 829 C CA . PRO A 1 104 ? -14.841 4.570 20.625 1.00 91.62 104 PRO A CA 1
ATOM 830 C C . PRO A 1 104 ? -16.369 4.623 20.624 1.00 91.62 104 PRO A C 1
ATOM 832 O O . PRO A 1 104 ? -16.971 5.612 20.196 1.00 91.62 104 PRO A O 1
ATOM 835 N N . SER A 1 105 ? -16.995 3.555 21.089 1.00 92.31 105 SER A N 1
ATOM 836 C CA . SER A 1 105 ? -18.441 3.496 21.205 1.00 92.31 105 SER A CA 1
ATOM 837 C C . SER A 1 105 ? -18.929 4.324 22.392 1.00 92.31 105 SER A C 1
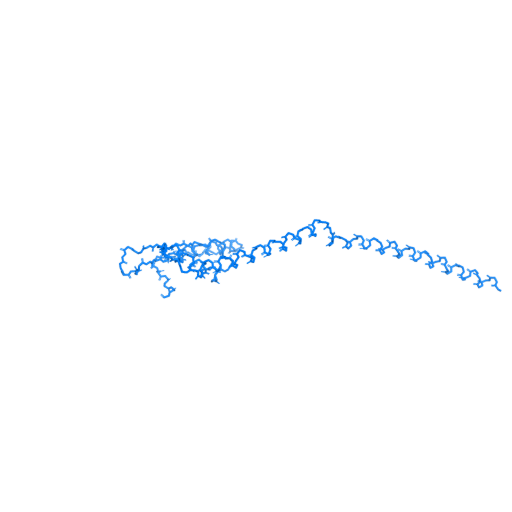ATOM 839 O O . SER A 1 105 ? -18.323 4.323 23.460 1.00 92.31 105 SER A O 1
ATOM 841 N N . GLN A 1 106 ? -20.062 5.004 22.221 1.00 88.25 106 GLN A N 1
ATOM 842 C CA . GLN A 1 106 ? -20.736 5.726 23.307 1.00 88.25 106 GLN A CA 1
ATOM 843 C C . GLN A 1 106 ? -21.800 4.874 24.012 1.00 88.25 106 GLN A C 1
ATOM 845 O O . GLN A 1 106 ? -22.287 5.250 25.074 1.00 88.25 106 GLN A O 1
ATOM 850 N N . GLN A 1 107 ? -22.204 3.748 23.412 1.00 87.06 107 GLN A N 1
ATOM 851 C CA . GLN A 1 107 ? -23.247 2.875 23.951 1.00 87.06 107 GLN A CA 1
ATOM 852 C C . GLN A 1 107 ? -22.730 1.430 24.016 1.00 87.06 107 GLN A C 1
ATOM 854 O O . GLN A 1 107 ? -22.309 0.908 22.981 1.00 87.06 107 GLN A O 1
ATOM 859 N N . PRO A 1 108 ? -22.834 0.740 25.169 1.00 87.00 108 PRO A N 1
ATOM 860 C CA . PRO A 1 108 ? -22.310 -0.623 25.334 1.00 87.00 108 PRO A CA 1
ATOM 861 C C . PRO A 1 108 ? -22.856 -1.643 24.326 1.00 87.00 108 PRO A C 1
ATOM 863 O O . PRO A 1 108 ? -22.174 -2.592 23.956 1.00 87.00 108 PRO A O 1
ATOM 866 N N . LYS A 1 109 ? -24.078 -1.426 23.822 1.00 91.38 109 LYS A N 1
ATOM 867 C CA . LYS A 1 109 ? -24.724 -2.307 22.835 1.00 91.38 109 LYS A CA 1
ATOM 868 C C . LYS A 1 109 ? -24.002 -2.382 21.481 1.00 91.38 109 LYS A C 1
ATOM 870 O O . LYS A 1 109 ? -24.301 -3.270 20.693 1.00 91.38 109 LYS A O 1
ATOM 875 N N . PHE A 1 110 ? -23.095 -1.447 21.198 1.00 83.38 110 PHE A N 1
ATOM 876 C CA . PHE A 1 110 ? -22.318 -1.396 19.956 1.00 83.38 110 PHE A CA 1
ATOM 877 C C . PHE A 1 110 ? -20.841 -1.775 20.167 1.00 83.38 110 PHE A C 1
ATOM 879 O O . PHE A 1 110 ? -19.993 -1.404 19.358 1.00 83.38 110 PHE A O 1
ATOM 886 N N . GLY A 1 111 ? -20.529 -2.484 21.258 1.00 89.50 111 GLY A N 1
ATOM 887 C CA . GLY A 1 111 ? -19.161 -2.857 21.623 1.00 89.50 111 GLY A CA 1
ATOM 888 C C . GLY A 1 111 ? -18.329 -1.668 22.103 1.00 89.50 111 GLY A C 1
ATOM 889 O O . GLY A 1 111 ? -18.876 -0.605 22.391 1.00 89.50 111 GLY A O 1
ATOM 890 N N . ASP A 1 112 ? -17.009 -1.849 22.185 1.00 91.12 112 ASP A N 1
ATOM 891 C CA . ASP A 1 112 ? -16.073 -0.825 22.681 1.00 91.12 112 ASP A CA 1
ATOM 892 C C . ASP A 1 112 ? -15.636 0.166 21.594 1.00 91.12 112 ASP A C 1
ATOM 894 O O . ASP A 1 112 ? -15.401 1.345 21.863 1.00 91.12 112 ASP A O 1
ATOM 898 N N . TYR A 1 113 ? -15.539 -0.300 20.347 1.00 93.06 113 TYR A N 1
ATOM 899 C CA . TYR A 1 113 ? -15.117 0.484 19.187 1.00 93.06 113 TYR A CA 1
ATOM 900 C C . TYR A 1 113 ? -16.002 0.180 17.985 1.00 93.06 113 TYR A C 1
ATOM 902 O O . TYR A 1 113 ? -16.429 -0.952 17.783 1.00 93.06 113 TYR A O 1
ATOM 910 N N . GLN A 1 114 ? -16.221 1.196 17.155 1.00 90.56 114 GLN A N 1
ATOM 911 C CA . GLN A 1 114 ? -17.011 1.106 15.933 1.00 90.56 114 GLN A CA 1
ATOM 912 C C . GLN A 1 114 ? -16.179 1.568 14.736 1.00 90.56 114 GLN A C 1
ATOM 914 O O . GLN A 1 114 ? -15.467 2.572 14.817 1.00 90.56 114 GLN A O 1
ATOM 919 N N . CYS A 1 115 ? -16.287 0.848 13.619 1.00 91.25 115 CYS A N 1
ATOM 920 C CA . CYS A 1 115 ? -15.698 1.228 12.339 1.00 91.25 115 CYS A CA 1
ATOM 921 C C . CYS A 1 115 ? -16.811 1.693 11.389 1.00 91.25 115 CYS A C 1
ATOM 923 O O . CYS A 1 115 ? -17.594 0.888 10.895 1.00 91.25 115 CYS A O 1
ATOM 925 N N . ASN A 1 116 ? -16.864 2.995 11.112 1.00 92.81 116 ASN A N 1
ATOM 926 C CA . ASN A 1 116 ? -17.899 3.641 10.291 1.00 92.81 116 ASN A CA 1
ATOM 927 C C . ASN A 1 116 ? -17.448 3.882 8.838 1.00 92.81 116 ASN A C 1
ATOM 929 O O . ASN A 1 116 ? -18.061 4.639 8.087 1.00 92.81 116 ASN A O 1
ATOM 933 N N . SER A 1 117 ? -16.362 3.228 8.428 1.00 91.19 117 SER A N 1
ATOM 934 C CA . SER A 1 117 ? -15.712 3.402 7.123 1.00 91.19 117 SER A CA 1
ATOM 935 C C . SER A 1 117 ? -16.585 2.958 5.943 1.00 91.19 117 SER A C 1
ATOM 937 O O . SER A 1 117 ? -16.515 3.545 4.864 1.00 91.19 117 SER A O 1
ATOM 939 N N . ALA A 1 118 ? -17.446 1.952 6.145 1.00 87.31 118 ALA A N 1
ATOM 940 C CA . ALA A 1 118 ? -18.248 1.335 5.084 1.00 87.31 118 ALA A CA 1
ATOM 941 C C . ALA A 1 118 ? -19.149 2.337 4.341 1.00 87.31 118 ALA A C 1
ATOM 943 O O . ALA A 1 118 ? -19.276 2.280 3.116 1.00 87.31 118 ALA A O 1
ATOM 944 N N . MET A 1 119 ? -19.739 3.289 5.067 1.00 86.50 119 MET A N 1
ATOM 945 C CA . MET A 1 119 ? -20.607 4.306 4.476 1.00 86.50 119 MET A CA 1
ATOM 946 C C . MET A 1 119 ? -19.822 5.243 3.554 1.00 86.50 119 MET A C 1
ATOM 948 O O . MET A 1 119 ? -20.227 5.470 2.414 1.00 86.50 119 MET A O 1
ATOM 952 N N . GLY A 1 120 ? -18.678 5.749 4.024 1.00 88.31 120 GLY A N 1
ATOM 953 C CA . GLY A 1 120 ? -17.818 6.625 3.230 1.00 88.31 120 GLY A CA 1
ATOM 954 C C . GLY A 1 120 ? -17.293 5.919 1.982 1.00 88.31 120 GLY A C 1
ATOM 955 O O . GLY A 1 120 ? -17.351 6.476 0.889 1.00 88.31 120 GLY A O 1
ATOM 956 N N . ILE A 1 121 ? -16.860 4.664 2.125 1.00 89.00 121 ILE A N 1
ATOM 957 C CA . ILE A 1 121 ? -16.417 3.838 0.996 1.00 89.00 121 ILE A CA 1
ATOM 958 C C . ILE A 1 121 ? -17.544 3.680 -0.028 1.00 89.00 121 ILE A C 1
ATOM 960 O O . ILE A 1 121 ? -17.330 3.928 -1.212 1.00 89.00 121 ILE A O 1
ATOM 964 N N . SER A 1 122 ? -18.759 3.353 0.420 1.00 87.06 122 SER A N 1
ATOM 965 C CA . SER A 1 122 ? -19.919 3.208 -0.467 1.00 87.06 122 SER A CA 1
ATOM 966 C C . SER A 1 122 ? -20.184 4.490 -1.255 1.00 87.06 122 SER A C 1
ATOM 968 O O . SER A 1 122 ? -20.375 4.440 -2.466 1.00 87.06 122 SER A O 1
ATOM 970 N N . GLN A 1 123 ? -20.135 5.656 -0.605 1.00 85.75 123 GLN A N 1
ATOM 971 C CA . GLN A 1 123 ? -20.328 6.946 -1.277 1.00 85.75 123 GLN A CA 1
ATOM 972 C C . GLN A 1 123 ? -19.266 7.219 -2.349 1.00 85.75 123 GLN A C 1
ATOM 974 O O . GLN A 1 123 ? -19.610 7.670 -3.444 1.00 85.75 123 GLN A O 1
ATOM 979 N N . VAL A 1 124 ? -17.992 6.923 -2.066 1.00 86.31 124 VAL A N 1
ATOM 980 C CA . VAL A 1 124 ? -16.909 7.065 -3.053 1.00 86.31 124 VAL A CA 1
ATOM 981 C C . VAL A 1 124 ? -17.144 6.136 -4.243 1.00 86.31 124 VAL A C 1
ATOM 983 O O . VAL A 1 124 ? -17.070 6.585 -5.386 1.00 86.31 124 VAL A O 1
ATOM 986 N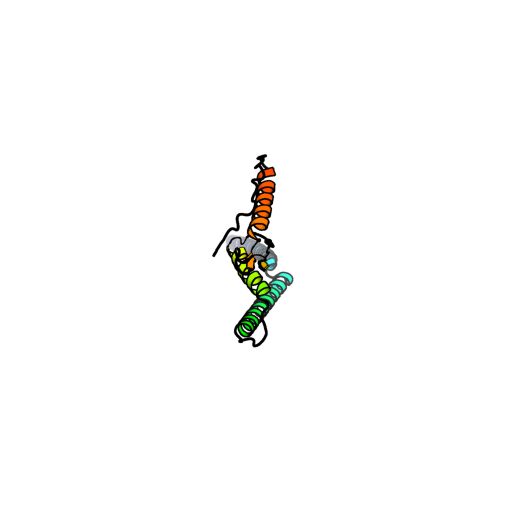 N . MET A 1 125 ? -17.512 4.879 -3.989 1.00 83.44 125 MET A N 1
ATOM 987 C CA . MET A 1 125 ? -17.836 3.907 -5.037 1.00 83.44 125 MET A CA 1
ATOM 988 C C . MET A 1 125 ? -19.020 4.361 -5.900 1.00 83.44 125 MET A C 1
ATOM 990 O O . MET A 1 125 ? -18.928 4.335 -7.125 1.00 83.44 125 MET A O 1
ATOM 994 N N . TYR A 1 126 ? -20.104 4.859 -5.294 1.00 83.19 126 TYR A N 1
ATOM 995 C CA . TYR A 1 126 ? -21.240 5.409 -6.043 1.00 83.19 126 TYR A CA 1
ATOM 996 C C . TYR A 1 126 ? -20.847 6.614 -6.893 1.00 83.19 126 TYR A C 1
ATOM 998 O O . TYR A 1 126 ? -21.314 6.746 -8.024 1.00 83.19 126 TYR A O 1
ATOM 1006 N N . ARG A 1 127 ? -19.994 7.501 -6.373 1.00 80.00 127 ARG A N 1
ATOM 1007 C CA . ARG A 1 127 ? -19.505 8.658 -7.129 1.00 80.00 127 ARG A CA 1
ATOM 1008 C C . ARG A 1 127 ? -18.651 8.224 -8.316 1.00 80.00 127 ARG A C 1
ATOM 1010 O O . ARG A 1 127 ? -18.834 8.759 -9.404 1.00 80.00 127 ARG A O 1
ATOM 1017 N N . PHE A 1 128 ? -17.774 7.243 -8.120 1.00 79.00 128 PHE A N 1
ATOM 1018 C CA . PHE A 1 128 ? -16.959 6.675 -9.190 1.00 79.00 128 PHE A CA 1
ATOM 1019 C C . PHE A 1 128 ? -17.833 6.038 -10.276 1.00 79.00 128 PHE A C 1
ATOM 1021 O O . PHE A 1 128 ? -17.669 6.335 -11.457 1.00 79.00 128 PHE A O 1
ATOM 1028 N N . LEU A 1 129 ? -18.831 5.246 -9.872 1.00 77.88 129 LEU A N 1
ATOM 1029 C CA . LEU A 1 129 ? -19.780 4.629 -10.791 1.00 77.88 129 LEU A CA 1
ATOM 1030 C C . LEU A 1 129 ? -20.605 5.677 -11.549 1.00 77.88 129 LEU A C 1
ATOM 1032 O O . LEU A 1 129 ? -20.789 5.537 -12.751 1.00 77.88 129 LEU A O 1
ATOM 1036 N N . ARG A 1 130 ? -21.056 6.755 -10.892 1.00 72.00 130 ARG A N 1
ATOM 1037 C CA . ARG A 1 130 ? -21.746 7.865 -11.572 1.00 72.00 130 ARG A CA 1
ATOM 1038 C C . ARG A 1 130 ? -20.861 8.550 -12.608 1.00 72.00 130 ARG A C 1
ATOM 1040 O O . ARG A 1 130 ? -21.341 8.796 -13.700 1.00 72.00 130 ARG A O 1
ATOM 1047 N N . LEU A 1 131 ? -19.592 8.820 -12.298 1.00 71.12 131 LEU A N 1
ATOM 1048 C CA . LEU A 1 131 ? -18.659 9.431 -13.254 1.00 71.12 131 LEU A CA 1
ATOM 1049 C C . LEU A 1 131 ? -18.371 8.509 -14.448 1.00 71.12 131 LEU A C 1
ATOM 1051 O O . LEU A 1 131 ? -18.301 8.976 -15.579 1.00 71.12 131 LEU A O 1
ATOM 1055 N N . ALA A 1 132 ? -18.247 7.201 -14.215 1.00 65.25 132 ALA A N 1
ATOM 1056 C CA . ALA A 1 132 ? -18.076 6.223 -15.287 1.00 65.25 132 ALA A CA 1
ATOM 1057 C C . ALA A 1 132 ? -19.343 6.093 -16.159 1.00 65.25 132 ALA A C 1
ATOM 1059 O O . ALA A 1 132 ? -19.258 5.992 -17.386 1.00 65.25 132 ALA A O 1
ATOM 1060 N N . LEU A 1 133 ? -20.520 6.133 -15.528 1.00 58.28 133 LEU A N 1
ATOM 1061 C CA . LEU A 1 133 ? -21.824 6.053 -16.183 1.00 58.28 133 LEU A CA 1
ATOM 1062 C C . LEU A 1 133 ? -22.325 7.393 -16.734 1.00 58.28 133 LEU A C 1
ATOM 1064 O O . LEU A 1 133 ? -23.289 7.377 -17.477 1.00 58.28 133 LEU A O 1
ATOM 1068 N N . ASP A 1 134 ? -21.691 8.539 -16.487 1.00 50.94 134 ASP A N 1
ATOM 1069 C CA . ASP A 1 134 ? -22.071 9.805 -17.149 1.00 50.94 134 ASP A CA 1
ATOM 1070 C C . ASP A 1 134 ? -21.748 9.793 -18.662 1.00 50.94 134 ASP A C 1
ATOM 1072 O O . ASP A 1 134 ? -22.155 10.674 -19.413 1.00 50.94 134 ASP A O 1
ATOM 1076 N N . SER A 1 135 ? -21.087 8.732 -19.147 1.00 52.66 135 SER A N 1
ATOM 1077 C CA . SER A 1 135 ? -21.041 8.375 -20.571 1.00 52.66 135 SER A CA 1
ATOM 1078 C C . SER A 1 135 ? -22.341 7.722 -21.097 1.00 52.66 135 SER A C 1
ATOM 1080 O O . SER A 1 135 ? -22.531 7.642 -22.311 1.00 52.66 135 SER A O 1
ATOM 1082 N N . ARG A 1 136 ? -23.257 7.281 -20.217 1.00 50.41 136 ARG A N 1
ATOM 1083 C CA . ARG A 1 136 ? -24.637 6.824 -20.495 1.00 50.41 136 ARG A CA 1
ATOM 1084 C C . ARG A 1 136 ? -25.551 7.061 -19.281 1.00 50.41 136 ARG A C 1
ATOM 1086 O O . ARG A 1 136 ? -25.630 6.233 -18.377 1.00 50.41 136 ARG A O 1
ATOM 1093 N N . THR A 1 137 ? -26.279 8.173 -19.308 1.00 44.72 137 THR A N 1
ATOM 1094 C CA . THR A 1 137 ? -27.322 8.592 -18.356 1.00 44.72 137 THR A CA 1
ATOM 1095 C C . THR A 1 137 ? -28.111 7.441 -17.704 1.00 44.72 137 THR A C 1
ATOM 1097 O O . THR A 1 137 ? -29.088 6.937 -18.256 1.00 44.72 137 THR A O 1
ATOM 1100 N N . PHE A 1 138 ? -27.749 7.067 -16.473 1.00 44.34 138 PHE A N 1
ATOM 1101 C CA . PHE A 1 138 ? -28.613 6.267 -15.603 1.00 44.34 138 PHE A CA 1
ATOM 1102 C C . PHE A 1 138 ? -28.596 6.827 -14.178 1.00 44.34 138 PHE A C 1
ATOM 1104 O O . PHE A 1 138 ? -27.631 6.693 -13.424 1.00 44.34 138 PHE A O 1
ATOM 1111 N N . THR A 1 139 ? -29.684 7.496 -13.803 1.00 41.41 139 THR A N 1
ATOM 1112 C CA . THR A 1 139 ? -29.903 8.022 -12.456 1.00 41.41 139 THR A CA 1
ATOM 1113 C C . THR A 1 139 ? -30.268 6.883 -11.509 1.00 41.41 139 THR A C 1
ATOM 1115 O O . THR A 1 139 ? -31.419 6.455 -11.466 1.00 41.41 139 THR A O 1
ATOM 1118 N N . ILE A 1 140 ? -29.302 6.403 -10.723 1.00 47.66 140 ILE A N 1
ATOM 1119 C CA . ILE A 1 140 ? -29.584 5.511 -9.589 1.00 47.66 140 ILE A CA 1
ATOM 1120 C C . ILE A 1 140 ? -29.985 6.387 -8.385 1.00 47.66 140 ILE A C 1
ATOM 1122 O O . ILE A 1 140 ? -29.189 7.253 -7.982 1.00 47.66 140 ILE A O 1
ATOM 1126 N N . PRO A 1 141 ? -31.198 6.217 -7.819 1.00 41.91 141 PRO A N 1
ATOM 1127 C CA . PRO A 1 141 ? -31.663 7.010 -6.687 1.00 41.91 141 PRO A CA 1
ATOM 1128 C C . PRO A 1 141 ? -30.798 6.749 -5.443 1.00 41.91 141 PRO A C 1
ATOM 1130 O O . PRO A 1 141 ? -30.302 5.636 -5.263 1.00 41.91 141 PRO A O 1
ATOM 1133 N N . PRO A 1 142 ? -30.597 7.757 -4.575 1.00 44.72 142 PRO A N 1
ATOM 1134 C CA . PRO A 1 142 ? -29.855 7.581 -3.336 1.00 44.72 142 PRO A CA 1
ATOM 1135 C C . PRO A 1 142 ? -30.667 6.685 -2.394 1.00 44.72 142 PRO A C 1
ATOM 1137 O O . PRO A 1 142 ? -31.588 7.140 -1.720 1.00 44.72 142 PRO A O 1
ATOM 1140 N N . THR A 1 143 ? -30.354 5.391 -2.351 1.00 49.19 143 THR A N 1
ATOM 1141 C CA . THR A 1 143 ? -30.865 4.522 -1.291 1.00 49.19 143 THR A CA 1
ATOM 1142 C C . THR A 1 143 ? -30.282 4.987 0.032 1.00 49.19 143 THR A C 1
ATOM 1144 O O . THR A 1 143 ? -29.071 5.152 0.174 1.00 49.19 143 THR A O 1
ATOM 1147 N N . ASN A 1 144 ? -31.171 5.223 0.989 1.00 44.91 144 ASN A N 1
ATOM 1148 C CA . ASN A 1 144 ? -30.862 5.652 2.338 1.00 44.91 144 ASN A CA 1
ATOM 1149 C C . ASN A 1 144 ? -30.085 4.538 3.063 1.00 44.91 144 ASN A C 1
ATOM 1151 O O . ASN A 1 144 ? -30.686 3.635 3.641 1.00 44.91 144 ASN A O 1
ATOM 1155 N N . ILE A 1 145 ? -28.749 4.574 3.006 1.00 50.22 145 ILE A N 1
ATOM 1156 C CA . ILE A 1 145 ? -27.869 3.703 3.803 1.00 50.22 145 ILE A CA 1
ATOM 1157 C C . ILE A 1 145 ? -27.823 4.280 5.223 1.00 50.22 145 ILE A C 1
ATOM 1159 O O . ILE A 1 145 ? -26.790 4.726 5.713 1.00 50.22 145 ILE A O 1
ATOM 1163 N N . ASN A 1 146 ? -28.983 4.347 5.87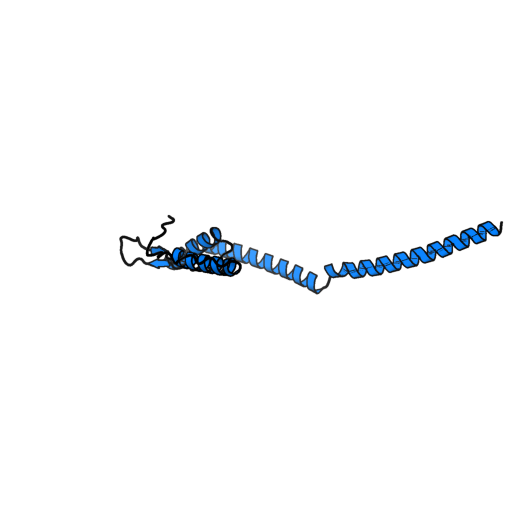0 1.00 40.75 146 ASN A N 1
ATOM 1164 C CA . ASN A 1 146 ? -29.077 4.696 7.275 1.00 40.75 146 ASN A CA 1
ATOM 1165 C C . ASN A 1 146 ? -28.708 3.454 8.095 1.00 40.75 146 ASN A C 1
ATOM 1167 O O . ASN A 1 146 ? -29.420 2.455 8.086 1.00 40.75 146 ASN A O 1
ATOM 1171 N N . ASN A 1 147 ? -27.599 3.552 8.829 1.00 42.28 147 ASN A N 1
ATOM 1172 C CA . ASN A 1 147 ? -27.288 2.765 10.026 1.00 42.28 147 ASN A CA 1
ATOM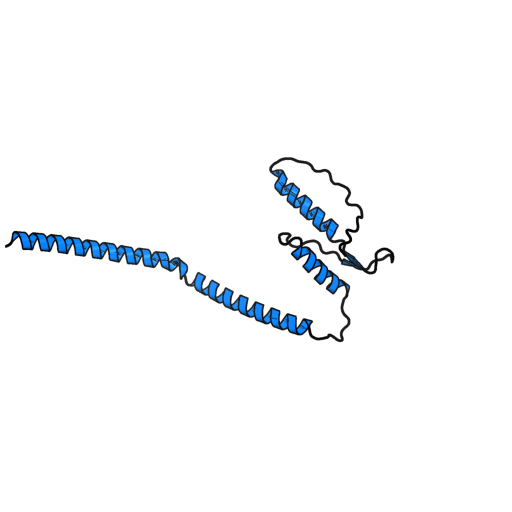 1173 C C . ASN A 1 147 ? -27.238 1.230 9.939 1.00 42.28 147 ASN A C 1
ATOM 1175 O O . ASN A 1 147 ? -27.278 0.575 10.983 1.00 42.28 147 ASN A O 1
ATOM 1179 N N . SER A 1 148 ? -27.029 0.622 8.771 1.00 38.69 148 SER A N 1
ATOM 1180 C CA . SER A 1 148 ? -26.510 -0.750 8.768 1.00 38.69 148 SER A CA 1
ATOM 1181 C C . SER A 1 148 ? -25.028 -0.712 9.113 1.00 38.69 148 SER A C 1
ATOM 1183 O O . SER A 1 148 ? -24.170 -0.539 8.249 1.00 38.69 148 SER A O 1
ATOM 1185 N N . VAL A 1 149 ? -24.754 -0.855 10.409 1.00 43.16 149 VAL A N 1
ATOM 1186 C CA . VAL A 1 149 ? -23.493 -1.365 10.946 1.00 43.16 149 VAL A CA 1
ATOM 1187 C C . VAL A 1 149 ? -23.181 -2.643 10.167 1.00 43.16 149 VAL A C 1
ATOM 1189 O O . VAL A 1 149 ? -23.722 -3.708 10.460 1.00 43.16 149 VAL A O 1
ATOM 1192 N N . PHE A 1 150 ? -22.387 -2.525 9.103 1.00 39.78 150 PHE A N 1
ATOM 1193 C CA . PHE A 1 150 ? -21.850 -3.677 8.395 1.00 39.78 150 PHE A CA 1
ATOM 1194 C C . PHE A 1 150 ? -20.761 -4.250 9.296 1.00 39.78 150 PHE A C 1
ATOM 1196 O O . PHE A 1 150 ? -19.592 -3.871 9.233 1.00 39.78 150 PHE A O 1
ATOM 1203 N N . TRP A 1 151 ? -21.202 -5.111 10.209 1.00 39.91 151 TRP A N 1
ATOM 1204 C CA . TRP A 1 151 ? -20.354 -6.032 10.936 1.00 39.91 151 TRP A CA 1
ATOM 1205 C C . TRP A 1 151 ? -19.620 -6.901 9.914 1.00 39.91 151 TRP A C 1
ATOM 1207 O O . TRP A 1 151 ? -20.218 -7.754 9.266 1.00 39.91 151 TRP A O 1
ATOM 1217 N N . CYS A 1 152 ? -18.321 -6.667 9.771 1.00 31.56 152 CYS A N 1
ATOM 1218 C CA . CYS A 1 152 ? -17.379 -7.687 9.333 1.00 31.56 152 CYS A CA 1
ATOM 1219 C C . CYS A 1 152 ? -16.361 -7.883 10.457 1.00 31.56 152 CYS A C 1
ATOM 1221 O O . CYS A 1 152 ? -15.240 -7.376 10.383 1.00 31.56 152 CYS A O 1
ATOM 1223 N N . LEU A 1 153 ? -16.833 -8.528 11.529 1.00 32.97 153 LEU A N 1
ATOM 1224 C CA . LEU A 1 153 ? -16.218 -9.640 12.269 1.00 32.97 153 LEU A CA 1
ATOM 1225 C C . LEU A 1 153 ? -17.156 -10.064 13.403 1.00 32.97 153 LEU A C 1
ATOM 1227 O O . LEU A 1 153 ? -17.593 -9.168 14.156 1.00 32.97 153 LEU A O 1
#

Secondary structure (DSSP, 8-state):
-HHHHHHHHHHHHHHHHHHHHHHHHHHHHHHHHGGGG-HHHHHHHHHHHHHHHHHHHHHHHHHHHHHS---SPP-HHHHHHHHHHHHHHHH-TT-SS----EEE-SSGGG-SEEE-HHHHHHHHHHHHHHHHHTTS----------S------

InterPro domains:
  IPR005148 Arginyl tRNA synthetase N-terminal domain [PF03485] (79-123)
  IPR036695 Arginyl tRNA synthetase N-terminal domain superfamily [G3DSA:3.30.1360.70] (71-146)
  IPR036695 Arginyl tRNA synthetase N-terminal domain superfamily [SSF55190] (51-121)

Organism: Rattus norvegicus (NCBI:txid10116)

Foldseek 3Di:
DVVVVVVVVVVVVVVVVVVVVVVVVCVVVVVVVCVCVDVVNVVVVVVVVVVVVVVVVVVVVVVVVVPDDDPDDDPVQVVVQVVVVVVVCVVCVPDPPQDWDKDQDPDPVCPGIATPRVVRNVVVVVVVVCVVCVVPDDDDDDDPPPDPRPDPD

pLDDT: mean 81.01, std 17.48, range [31.56, 98.12]